Protein AF-A0A7J6BP97-F1 (afdb_monomer)

Solvent-accessible surface area (backbone atoms only — not comparable to ful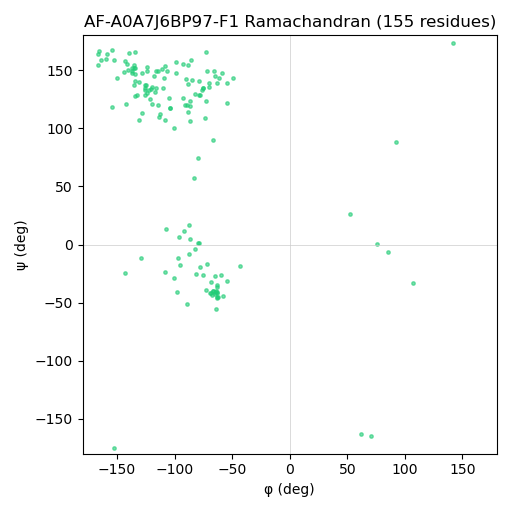l-atom values): 8984 Å² total; per-residue (Å²): 118,69,70,61,55,52,52,51,52,51,51,50,53,52,52,50,57,61,72,59,71,45,58,54,44,55,75,43,64,52,77,38,43,47,64,43,78,44,95,89,55,27,29,43,33,44,33,40,34,40,39,16,23,28,36,73,88,65,82,90,73,73,43,78,68,41,71,67,60,54,50,76,80,46,76,51,73,47,78,75,50,60,36,96,85,53,55,79,29,19,32,36,40,34,42,34,32,30,42,24,78,53,52,70,54,22,24,42,28,36,71,49,78,35,38,31,61,49,102,87,45,87,42,49,76,42,72,52,76,45,81,47,55,39,51,65,37,90,91,72,72,41,58,42,59,55,74,92,77,82,79,73,63,76,82,87,127

Sequence (157 aa):
MSIIMSVSALLSALLLLASTASAAHFYGGSMTFDPRKNPDGSYRVDIRFKEAYHSCSMGDSWSCGSGNCGSRSTYVSGRLDNSPNGGGWCQTEGVMTRTVSNNSPFQLHKSSCCWIYNTVSNGGNWRLLTHIDLGERSDTSKPNRSPVATTLPIVRS

Nearest PDB structures (foldseek):
  5cn1-assembly5_C  TM=3.793E-01  e=3.642E-01  Saccharomyces cerevisiae S288C
  5uvr-assembly1_A  TM=4.262E-01  e=2.302E+00  Pseudomonas aeruginosa
  1gyu-assembly1_A  TM=3.345E-01  e=1.201E+00  Mus musculus
  1gyw-assembly1_A  TM=3.456E-01  e=2.065E+00  Mus musculus
  3zy7-assembly1_B  TM=3.663E-01  e=2.709E+00  Mus musculus

Secondary structure (DSSP, 8-state):
-HHHHHHHHHHHHHHHHHHT--BSSEEEEEEEEEEEE-TTS-EEEEEEEEEEEEETTS----EEEES---EEEEEEEEEEEE-TTSEEEEEEEEEEEEEESSS--EEEEEEES-SB-BTTB----EEEEEEE--PBPTTTS-B--------------

Organism: NCBI:txid369639

Structure (mmCIF, N/CA/C/O backbone):
data_AF-A0A7J6BP97-F1
#
_entry.id   AF-A0A7J6BP97-F1
#
loop_
_atom_site.group_PDB
_atom_site.id
_atom_site.type_symbol
_atom_site.label_atom_id
_atom_site.label_alt_id
_atom_site.label_comp_id
_atom_site.label_asym_id
_atom_site.label_entity_id
_atom_site.label_seq_id
_atom_site.pdbx_PDB_ins_code
_atom_site.Cartn_x
_atom_site.Cartn_y
_atom_site.Cartn_z
_atom_site.occupancy
_atom_site.B_iso_or_equiv
_atom_site.auth_seq_id
_atom_site.auth_comp_id
_atom_site.auth_asym_id
_atom_site.auth_atom_id
_atom_site.pdbx_PDB_model_num
ATOM 1 N N . MET A 1 1 ? 8.942 36.812 -38.409 1.00 50.47 1 MET A N 1
ATOM 2 C CA . MET A 1 1 ? 9.106 35.351 -38.598 1.00 50.47 1 MET A CA 1
ATOM 3 C C . MET A 1 1 ? 10.115 34.722 -37.626 1.00 50.47 1 MET A C 1
ATOM 5 O O . MET A 1 1 ? 9.905 33.585 -37.237 1.00 50.47 1 MET A O 1
ATOM 9 N N . SER A 1 2 ? 11.136 35.447 -37.143 1.00 54.97 2 SER A N 1
ATOM 10 C CA . SER A 1 2 ? 12.177 34.884 -36.253 1.00 54.97 2 SER A CA 1
ATOM 11 C C . SER A 1 2 ? 11.774 34.633 -34.788 1.00 54.97 2 SER A C 1
ATOM 13 O O . SER A 1 2 ? 12.339 33.750 -34.154 1.00 54.97 2 SER A O 1
ATOM 15 N N . ILE A 1 3 ? 10.788 35.356 -34.235 1.00 52.84 3 ILE A N 1
ATOM 16 C CA . ILE A 1 3 ? 10.347 35.167 -32.832 1.00 52.84 3 ILE A CA 1
ATOM 17 C C . ILE A 1 3 ? 9.556 33.857 -32.668 1.00 52.84 3 ILE A C 1
ATOM 19 O O . ILE A 1 3 ? 9.755 33.129 -31.702 1.00 52.84 3 ILE A O 1
ATOM 23 N N . ILE A 1 4 ? 8.715 33.510 -33.649 1.00 56.88 4 ILE A N 1
ATOM 24 C CA . ILE A 1 4 ? 7.892 32.289 -33.633 1.00 56.88 4 ILE A CA 1
ATOM 25 C C . ILE A 1 4 ? 8.779 31.033 -33.723 1.00 56.88 4 ILE A C 1
ATOM 27 O O . ILE A 1 4 ? 8.562 30.079 -32.984 1.00 56.88 4 ILE A O 1
ATOM 31 N N . MET A 1 5 ? 9.839 31.064 -34.542 1.00 58.66 5 MET A N 1
ATOM 32 C CA . MET A 1 5 ? 10.809 29.962 -34.656 1.00 58.66 5 MET A CA 1
ATOM 33 C C . MET A 1 5 ? 11.567 29.688 -33.344 1.00 58.66 5 MET A C 1
ATOM 35 O O . MET A 1 5 ? 11.838 28.533 -33.024 1.00 58.66 5 MET A O 1
ATOM 39 N N . SER A 1 6 ? 11.867 30.735 -32.568 1.00 71.31 6 SER A N 1
ATOM 40 C CA . SER A 1 6 ? 12.548 30.628 -31.269 1.00 71.31 6 SER A CA 1
ATOM 41 C C . SER A 1 6 ? 11.664 29.967 -30.203 1.00 71.31 6 SER A C 1
ATOM 43 O O . SER A 1 6 ? 12.112 29.075 -29.481 1.00 71.31 6 SER A O 1
ATOM 45 N N . VAL A 1 7 ? 10.375 30.326 -30.160 1.00 76.94 7 VAL A N 1
ATOM 46 C CA . VAL A 1 7 ? 9.409 29.723 -29.227 1.00 76.94 7 VAL A CA 1
ATOM 47 C C . VAL A 1 7 ? 9.136 28.265 -29.587 1.00 76.94 7 VAL A C 1
ATOM 49 O O . VAL A 1 7 ? 9.111 27.421 -28.697 1.00 76.94 7 VAL A O 1
ATOM 52 N N . SER A 1 8 ? 8.989 27.935 -30.874 1.00 81.31 8 SER A N 1
ATOM 53 C CA . SER A 1 8 ? 8.781 26.549 -31.310 1.00 81.31 8 SER A CA 1
ATOM 54 C C . SER A 1 8 ? 9.981 25.651 -31.001 1.00 81.31 8 SER A C 1
ATOM 56 O O . SER A 1 8 ? 9.786 24.522 -30.555 1.00 81.31 8 SER A O 1
ATOM 58 N N . ALA A 1 9 ? 11.213 26.137 -31.184 1.00 83.31 9 ALA A N 1
ATOM 59 C CA . ALA A 1 9 ? 12.425 25.386 -30.851 1.00 83.31 9 ALA A CA 1
ATOM 60 C C . ALA A 1 9 ? 12.576 25.169 -29.338 1.00 83.31 9 ALA A C 1
ATOM 62 O O . ALA A 1 9 ? 12.869 24.055 -28.907 1.00 83.31 9 ALA A O 1
ATOM 63 N N . LEU A 1 10 ? 12.311 26.201 -28.532 1.00 85.44 10 LEU A N 1
ATOM 64 C CA . LEU A 1 10 ? 12.312 26.094 -27.074 1.00 85.44 10 LEU A CA 1
ATOM 65 C C . LEU A 1 10 ? 11.226 25.129 -26.584 1.00 85.44 10 LEU A C 1
ATOM 67 O O . LEU A 1 10 ? 11.503 24.270 -25.755 1.00 85.44 10 LEU A O 1
ATOM 71 N N . LEU A 1 11 ? 10.010 25.223 -27.129 1.00 85.38 11 LEU A N 1
ATOM 72 C CA . LEU A 1 11 ? 8.908 24.325 -26.789 1.00 85.38 11 LEU A CA 1
ATOM 73 C C . LEU A 1 11 ? 9.232 22.878 -27.182 1.00 85.38 11 LEU A C 1
ATOM 75 O O . LEU A 1 11 ? 8.993 21.969 -26.398 1.00 85.38 11 LEU A O 1
ATOM 79 N N . SER A 1 12 ? 9.841 22.667 -28.351 1.00 82.06 12 SER A N 1
ATOM 80 C CA . SER A 1 12 ? 10.275 21.339 -28.803 1.00 82.06 12 SER A CA 1
ATOM 81 C C . SER A 1 12 ? 11.374 20.772 -27.906 1.00 82.06 12 SER A C 1
ATOM 83 O O . SER A 1 12 ? 11.301 19.612 -27.516 1.00 82.06 12 SER A O 1
ATOM 85 N N . ALA A 1 13 ? 12.353 21.590 -27.510 1.00 81.81 13 ALA A N 1
ATOM 86 C CA . ALA A 1 13 ? 13.396 21.192 -26.569 1.00 81.81 13 ALA A CA 1
ATOM 87 C C . ALA A 1 13 ? 12.816 20.847 -25.185 1.00 81.81 13 ALA A C 1
ATOM 89 O O . ALA A 1 13 ? 13.195 19.834 -24.601 1.00 81.81 13 ALA A O 1
ATOM 90 N N . LEU A 1 14 ? 11.859 21.637 -24.686 1.00 80.06 14 LEU A N 1
ATOM 91 C CA . LEU A 1 14 ? 11.153 21.382 -23.424 1.00 80.06 14 LEU A CA 1
ATOM 92 C C . LEU A 1 14 ? 10.312 20.098 -23.482 1.00 80.06 14 LEU A C 1
ATOM 94 O O . LEU A 1 14 ? 10.316 19.325 -22.525 1.00 80.06 14 LEU A O 1
ATOM 98 N N . LEU A 1 15 ? 9.635 19.837 -24.604 1.00 79.25 15 LEU A N 1
ATOM 99 C CA . LEU A 1 15 ? 8.878 18.603 -24.827 1.00 79.25 15 LEU A CA 1
ATOM 100 C C . LEU A 1 15 ? 9.802 17.379 -24.910 1.00 79.25 15 LEU A C 1
ATOM 102 O O . LEU A 1 15 ? 9.495 16.349 -24.312 1.00 79.25 15 LEU A O 1
ATOM 106 N N . LEU A 1 16 ? 10.961 17.498 -25.571 1.00 72.88 16 LEU A N 1
ATOM 107 C CA . LEU A 1 16 ? 11.974 16.438 -25.577 1.00 72.88 16 LEU A CA 1
ATOM 108 C C . LEU A 1 16 ? 12.513 16.164 -24.166 1.00 72.88 16 LEU A C 1
ATOM 110 O O . LEU A 1 16 ? 12.582 15.007 -23.756 1.00 72.88 16 LEU A O 1
ATOM 114 N N . LEU A 1 17 ? 12.835 17.208 -23.397 1.00 68.31 17 LEU A N 1
ATOM 115 C CA . LEU A 1 17 ? 13.284 17.077 -22.007 1.00 68.31 17 LEU A CA 1
ATOM 116 C C . LEU A 1 17 ? 12.235 16.353 -21.149 1.00 68.31 17 LEU A C 1
ATOM 118 O O . LEU A 1 17 ? 12.588 15.424 -20.421 1.00 68.31 17 LEU A O 1
ATOM 122 N N . ALA A 1 18 ? 10.953 16.701 -21.296 1.00 66.50 18 ALA A N 1
ATOM 123 C CA . ALA A 1 18 ? 9.855 16.028 -20.603 1.00 66.50 18 ALA A CA 1
ATOM 124 C C . ALA A 1 18 ? 9.717 14.547 -21.005 1.00 66.50 18 ALA A C 1
ATOM 126 O O . ALA A 1 18 ? 9.457 13.707 -20.147 1.00 66.50 18 ALA A O 1
ATOM 127 N N . SER A 1 19 ? 9.954 14.206 -22.277 1.00 63.88 19 SER A N 1
ATOM 128 C CA . SER A 1 19 ? 9.886 12.818 -22.766 1.00 63.88 19 SER A CA 1
ATOM 129 C C . SER A 1 19 ? 11.041 11.919 -22.299 1.00 63.88 19 SER A C 1
ATOM 131 O O . SER A 1 19 ? 10.919 10.698 -22.342 1.00 63.88 19 SER A O 1
ATOM 133 N N . THR A 1 20 ? 12.150 12.492 -21.814 1.00 60.25 20 THR A N 1
ATOM 134 C CA . THR A 1 20 ? 13.312 11.713 -21.333 1.00 60.25 20 THR A CA 1
ATOM 135 C C . THR A 1 20 ? 13.225 11.297 -19.862 1.00 60.25 20 THR A C 1
ATOM 137 O O . THR A 1 20 ? 14.045 10.506 -19.392 1.00 60.25 20 THR A O 1
ATOM 140 N N . ALA A 1 21 ? 12.232 11.791 -19.117 1.00 60.91 21 ALA A N 1
ATOM 141 C CA . ALA A 1 21 ? 12.027 11.437 -17.717 1.00 60.91 21 ALA A CA 1
ATOM 142 C C . ALA A 1 21 ? 11.332 10.069 -17.593 1.00 60.91 21 ALA A C 1
ATOM 144 O O . ALA A 1 21 ? 10.146 9.983 -17.281 1.00 60.91 21 ALA A O 1
ATOM 145 N N . SER A 1 22 ? 12.071 8.985 -17.838 1.00 64.50 22 SER A N 1
ATOM 146 C CA . SER A 1 22 ? 11.574 7.631 -17.576 1.00 64.50 22 SER A CA 1
ATOM 147 C C . SER A 1 22 ? 11.892 7.207 -16.146 1.00 64.50 22 SER A C 1
ATOM 149 O O . SER A 1 22 ? 12.987 7.458 -15.630 1.00 64.50 22 SER A O 1
ATOM 151 N N . ALA A 1 23 ? 10.925 6.565 -15.494 1.00 69.38 23 ALA A N 1
ATOM 152 C CA . ALA A 1 23 ? 11.184 5.960 -14.207 1.00 69.38 23 ALA A CA 1
ATOM 153 C C . ALA A 1 23 ? 12.090 4.728 -14.374 1.00 69.38 23 ALA A C 1
ATOM 155 O O . ALA A 1 23 ? 11.883 3.913 -15.269 1.00 69.38 23 ALA A O 1
ATOM 156 N N . ALA A 1 24 ? 13.094 4.590 -13.514 1.00 74.62 24 ALA A N 1
ATOM 157 C CA . ALA A 1 24 ? 14.115 3.553 -13.596 1.00 74.62 24 ALA A CA 1
ATOM 158 C C . ALA A 1 24 ? 13.540 2.144 -13.413 1.00 74.62 24 ALA A C 1
ATOM 160 O O . ALA A 1 24 ? 13.736 1.252 -14.234 1.00 74.62 24 ALA A O 1
ATOM 161 N N . HIS A 1 25 ? 12.841 1.940 -12.299 1.00 80.94 25 HIS A N 1
ATOM 162 C CA . HIS A 1 25 ? 12.349 0.625 -11.906 1.00 80.94 25 HIS A CA 1
ATOM 163 C C . HIS A 1 25 ? 10.980 0.645 -11.255 1.00 80.94 25 HIS A C 1
ATOM 165 O O . HIS A 1 25 ? 10.319 -0.379 -11.337 1.00 80.94 25 HIS A O 1
ATOM 171 N N . PHE A 1 26 ? 10.543 1.750 -10.646 1.00 85.00 26 PHE A N 1
ATOM 172 C CA . PHE A 1 26 ? 9.255 1.849 -9.958 1.00 85.00 26 PHE A CA 1
ATOM 173 C C . PHE A 1 26 ? 8.375 2.926 -10.591 1.00 85.00 26 PHE A C 1
ATOM 175 O O . PHE A 1 26 ? 8.753 4.093 -10.637 1.00 85.00 26 PHE A O 1
ATOM 182 N N . TYR A 1 27 ? 7.199 2.531 -11.067 1.00 83.69 27 TYR A N 1
ATOM 183 C CA . TYR A 1 27 ? 6.241 3.408 -11.749 1.00 83.69 27 TYR A CA 1
ATOM 184 C C . TYR A 1 27 ? 5.173 3.959 -10.810 1.00 83.69 27 TYR A C 1
ATOM 186 O O . TYR A 1 27 ? 4.524 4.953 -11.125 1.00 83.69 27 TYR A O 1
ATOM 194 N N . GLY A 1 28 ? 5.007 3.341 -9.643 1.00 86.25 28 GLY A N 1
ATOM 195 C CA . GLY A 1 28 ? 4.074 3.789 -8.624 1.00 86.25 28 GLY A CA 1
ATOM 196 C C . GLY A 1 28 ? 3.391 2.628 -7.925 1.00 86.25 28 GLY A C 1
ATOM 197 O O . GLY A 1 28 ? 3.524 1.465 -8.305 1.00 86.25 28 GLY A O 1
ATOM 198 N N . GLY A 1 29 ? 2.633 2.957 -6.887 1.00 87.94 29 GLY A N 1
ATOM 199 C CA . GLY A 1 29 ? 1.857 1.975 -6.154 1.00 87.94 29 GLY A CA 1
ATOM 200 C C . GLY A 1 29 ? 0.817 2.613 -5.253 1.00 87.94 29 GLY A C 1
ATOM 201 O O . GLY A 1 29 ? 0.833 3.819 -5.001 1.00 87.94 29 GLY A O 1
ATOM 202 N N . SER A 1 30 ? -0.095 1.784 -4.772 1.00 90.00 30 SER A N 1
ATOM 203 C CA . SER A 1 30 ? -1.147 2.159 -3.837 1.00 90.00 30 SER A CA 1
ATOM 204 C C . SER A 1 30 ? -1.259 1.115 -2.736 1.00 90.00 30 SER A C 1
ATOM 206 O O . SER A 1 30 ? -0.899 -0.048 -2.920 1.00 90.00 30 SER A O 1
ATOM 208 N N . MET A 1 31 ? -1.752 1.540 -1.577 1.00 92.00 31 MET A N 1
ATOM 209 C CA . MET A 1 31 ? -2.006 0.667 -0.440 1.00 92.00 31 MET A CA 1
ATOM 210 C C . MET A 1 31 ? -3.367 0.999 0.158 1.00 92.00 31 MET A C 1
ATOM 212 O O . MET A 1 31 ? -3.731 2.162 0.323 1.00 92.00 31 MET A O 1
ATOM 216 N N . THR A 1 32 ? -4.101 -0.048 0.498 1.00 94.06 32 THR A N 1
ATOM 217 C CA . THR A 1 32 ? -5.370 -0.003 1.217 1.00 94.06 32 THR A CA 1
ATOM 218 C C . THR A 1 32 ? -5.244 -0.861 2.465 1.00 94.06 32 THR A C 1
ATOM 220 O O . THR A 1 32 ? -4.478 -1.828 2.494 1.00 94.06 32 THR A O 1
ATOM 223 N N . PHE A 1 33 ? -5.968 -0.494 3.510 1.00 95.06 33 PHE A N 1
ATOM 224 C CA . PHE A 1 33 ? -5.980 -1.202 4.775 1.00 95.06 33 PHE A CA 1
ATOM 225 C C . PHE A 1 33 ? -7.409 -1.372 5.279 1.00 95.06 33 PHE A C 1
ATOM 227 O O . PHE A 1 33 ? -8.250 -0.472 5.186 1.00 95.06 33 PHE A O 1
ATOM 234 N N . ASP A 1 34 ? -7.654 -2.546 5.840 1.00 95.88 34 ASP A N 1
ATOM 235 C CA . ASP A 1 34 ? -8.905 -2.919 6.462 1.00 95.88 34 ASP A CA 1
ATOM 236 C C . ASP A 1 34 ? -8.649 -3.516 7.851 1.00 95.88 34 ASP A C 1
ATOM 238 O O . ASP A 1 34 ? -8.133 -4.634 7.959 1.00 95.88 34 ASP A O 1
ATOM 242 N N . PRO A 1 35 ? -8.957 -2.786 8.930 1.00 96.38 35 PRO A N 1
ATOM 243 C CA . PRO A 1 35 ? -8.712 -3.265 10.277 1.00 96.38 35 PRO A CA 1
ATOM 244 C C . PRO A 1 35 ? -9.903 -3.993 10.897 1.00 96.38 35 PRO A C 1
ATOM 246 O O . PRO A 1 35 ? -11.073 -3.738 10.610 1.00 96.38 35 PRO A O 1
ATOM 249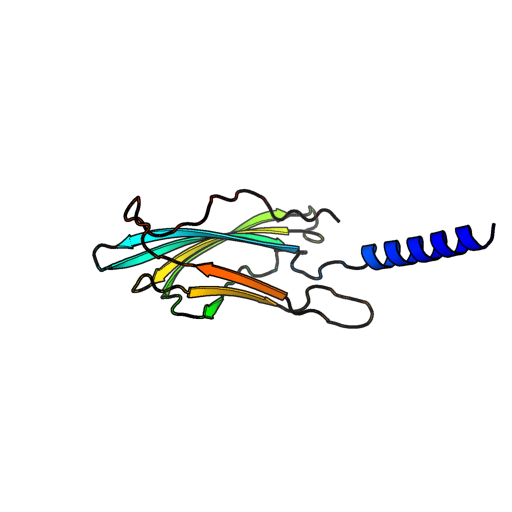 N N . ARG A 1 36 ? -9.576 -4.864 11.848 1.00 95.19 36 ARG A N 1
ATOM 250 C CA . ARG A 1 36 ? -10.504 -5.558 12.736 1.00 95.19 36 ARG A CA 1
ATOM 251 C C . ARG A 1 36 ? -9.960 -5.492 14.153 1.00 95.19 36 ARG A C 1
ATOM 253 O O . ARG A 1 36 ? -8.808 -5.852 14.391 1.00 95.19 36 ARG A O 1
ATOM 260 N N . LYS A 1 37 ? -10.792 -5.036 15.086 1.00 95.62 37 LYS A N 1
ATOM 261 C CA . LYS A 1 37 ? -10.470 -5.045 16.513 1.00 95.62 37 LYS A CA 1
ATOM 262 C C . LYS A 1 37 ? -10.688 -6.453 17.062 1.00 95.62 37 LYS A C 1
ATOM 264 O O . LYS A 1 37 ? -11.741 -7.048 16.836 1.00 95.62 37 LYS A O 1
ATOM 269 N N . ASN A 1 38 ? -9.688 -6.977 17.751 1.00 94.25 38 ASN A N 1
ATOM 270 C CA . ASN A 1 38 ? -9.747 -8.260 18.432 1.00 94.25 38 ASN A CA 1
ATOM 271 C C . ASN A 1 38 ? -10.343 -8.084 19.844 1.00 94.25 38 ASN A C 1
ATOM 273 O O . ASN A 1 38 ? -10.300 -6.981 20.397 1.00 94.25 38 ASN A O 1
ATOM 277 N N . PRO A 1 39 ? -10.881 -9.153 20.462 1.00 94.88 39 PRO A N 1
ATOM 278 C CA . PRO A 1 39 ? -11.443 -9.085 21.816 1.00 94.88 39 PRO A CA 1
ATOM 279 C C . PRO A 1 39 ? -10.445 -8.647 22.898 1.00 94.88 39 PRO A C 1
ATOM 281 O O . PRO A 1 39 ? -10.848 -8.078 23.905 1.00 94.88 39 PRO A O 1
ATOM 284 N N . ASP A 1 40 ? -9.149 -8.883 22.683 1.00 94.62 40 ASP A N 1
ATOM 285 C CA . ASP A 1 40 ? -8.054 -8.474 23.574 1.00 94.62 40 ASP A CA 1
ATOM 286 C C . ASP A 1 40 ? -7.668 -6.985 23.436 1.00 94.62 40 ASP A C 1
ATOM 288 O O . ASP A 1 40 ? -6.750 -6.516 24.104 1.00 94.62 40 ASP A O 1
ATOM 292 N N . GLY A 1 41 ? -8.354 -6.236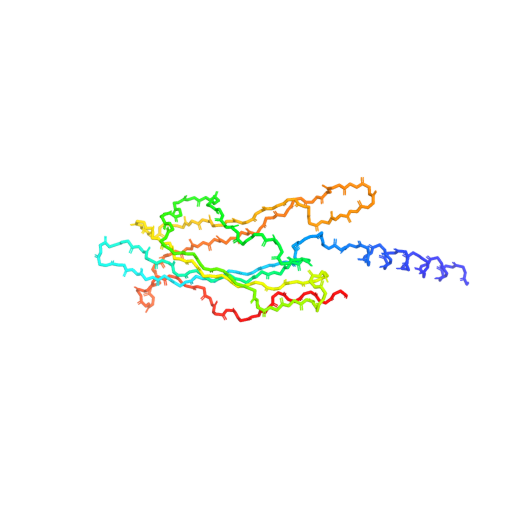 22.566 1.00 93.06 41 GLY A N 1
ATOM 293 C CA . GLY A 1 41 ? -8.091 -4.823 22.293 1.00 93.06 41 GLY A CA 1
ATOM 294 C C . GLY A 1 41 ? -7.012 -4.564 21.238 1.00 93.06 41 GLY A C 1
ATOM 295 O O . GLY A 1 41 ? -6.848 -3.412 20.831 1.00 93.06 41 GLY A O 1
ATOM 296 N N . SER A 1 42 ? -6.322 -5.602 20.753 1.00 96.00 42 SER A N 1
ATOM 297 C CA . SER A 1 42 ? -5.390 -5.494 19.628 1.00 96.00 42 SER A CA 1
ATOM 298 C C . SER A 1 42 ? -6.132 -5.315 18.298 1.00 96.00 42 SER A C 1
ATOM 300 O O . SER A 1 42 ? -7.340 -5.53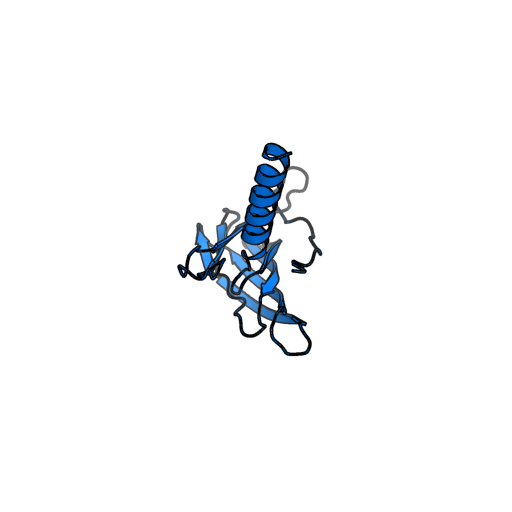7 18.195 1.00 96.00 42 SER A O 1
ATOM 302 N N . TYR A 1 43 ? -5.412 -4.921 17.251 1.00 97.06 43 TYR A N 1
ATOM 303 C CA . TYR A 1 43 ? -5.971 -4.738 15.916 1.00 97.06 43 TYR A CA 1
ATOM 304 C C . TYR A 1 43 ? -5.255 -5.633 14.921 1.00 97.06 43 TYR A C 1
ATOM 306 O O . TYR A 1 43 ? -4.035 -5.562 14.758 1.00 97.06 43 TYR A O 1
ATOM 314 N N . ARG A 1 44 ? -6.035 -6.440 14.207 1.00 96.94 44 ARG A N 1
ATOM 315 C CA . ARG A 1 44 ? -5.603 -7.129 12.997 1.00 96.94 44 ARG A CA 1
ATOM 316 C C . ARG A 1 44 ? -5.881 -6.219 11.804 1.00 96.94 44 ARG A C 1
ATOM 318 O O . ARG A 1 44 ? -7.030 -5.879 11.552 1.00 96.94 44 ARG A O 1
ATOM 325 N N . VAL A 1 45 ? -4.850 -5.854 11.056 1.00 97.06 45 VAL A N 1
ATOM 326 C CA . VAL A 1 45 ? -4.940 -4.979 9.883 1.00 97.06 45 VAL A CA 1
ATOM 327 C C . VAL A 1 45 ? -4.606 -5.787 8.639 1.00 97.06 45 VAL A C 1
ATOM 329 O O . VAL A 1 45 ? -3.463 -6.215 8.466 1.00 97.06 45 VAL A O 1
ATOM 332 N N . ASP A 1 46 ? -5.602 -6.002 7.783 1.00 96.06 46 ASP A N 1
ATOM 333 C CA . ASP A 1 46 ? -5.418 -6.608 6.470 1.00 96.06 46 ASP A CA 1
ATOM 334 C C . ASP A 1 46 ? -5.061 -5.510 5.468 1.00 96.06 46 ASP A C 1
ATOM 336 O O . ASP A 1 46 ? -5.808 -4.557 5.262 1.00 96.06 46 ASP A O 1
ATOM 340 N N . ILE A 1 47 ? -3.888 -5.623 4.862 1.00 94.69 47 ILE A N 1
ATOM 341 C CA . ILE A 1 47 ? -3.305 -4.604 3.997 1.00 94.69 47 ILE A CA 1
ATOM 342 C C . ILE A 1 47 ? -3.176 -5.186 2.600 1.00 94.69 47 ILE A C 1
ATOM 344 O O . ILE A 1 47 ? -2.641 -6.281 2.432 1.00 94.69 47 ILE A O 1
ATOM 348 N N . ARG A 1 48 ? -3.641 -4.443 1.599 1.00 93.38 48 ARG A N 1
ATOM 349 C CA . ARG A 1 48 ? -3.514 -4.794 0.183 1.00 93.38 48 ARG A CA 1
ATOM 350 C C . ARG A 1 48 ? -2.783 -3.684 -0.534 1.00 93.38 48 ARG A C 1
ATOM 352 O O . ARG A 1 48 ? -3.126 -2.516 -0.355 1.00 93.38 48 ARG A O 1
ATOM 359 N N . PHE A 1 49 ? -1.807 -4.037 -1.348 1.00 91.12 49 PHE A N 1
ATOM 360 C CA . PHE A 1 49 ? -1.043 -3.074 -2.118 1.00 91.12 49 PHE A CA 1
ATOM 361 C C . PHE A 1 49 ? -0.880 -3.542 -3.557 1.00 91.12 49 PHE A C 1
ATOM 363 O O . PHE A 1 49 ? -0.794 -4.738 -3.826 1.00 91.12 49 PHE A O 1
ATOM 370 N N . LYS A 1 50 ? -0.859 -2.577 -4.472 1.00 90.12 50 LYS A N 1
ATOM 371 C CA . LYS A 1 50 ? -0.637 -2.793 -5.901 1.00 90.12 50 LYS A CA 1
ATOM 372 C C . LYS A 1 50 ? 0.511 -1.918 -6.341 1.00 90.12 50 LYS A C 1
ATOM 374 O O . LYS A 1 50 ? 0.552 -0.743 -5.982 1.00 90.12 50 LYS A O 1
ATOM 379 N N . GLU A 1 51 ? 1.427 -2.478 -7.108 1.00 89.19 51 GLU A N 1
ATOM 380 C CA . GLU A 1 51 ? 2.664 -1.810 -7.490 1.00 89.19 51 GLU A CA 1
ATOM 381 C C . GLU A 1 51 ? 2.953 -2.053 -8.969 1.00 89.19 51 GLU A C 1
ATOM 383 O O . GLU A 1 51 ? 2.566 -3.074 -9.541 1.00 89.19 51 GLU A O 1
ATOM 388 N N . ALA A 1 52 ? 3.609 -1.084 -9.598 1.00 88.31 52 ALA A N 1
ATOM 389 C CA . ALA A 1 52 ? 4.052 -1.174 -10.976 1.00 88.31 52 ALA A CA 1
ATOM 390 C C . ALA A 1 52 ? 5.548 -0.894 -11.077 1.00 88.31 52 ALA A C 1
ATOM 392 O O . ALA A 1 52 ? 6.071 0.041 -10.465 1.00 88.31 52 ALA A O 1
ATOM 393 N N . TYR A 1 53 ? 6.220 -1.705 -11.883 1.00 85.62 53 TYR A N 1
ATOM 394 C CA . TYR A 1 53 ? 7.663 -1.701 -12.065 1.00 85.62 53 TYR A CA 1
ATOM 395 C C . TYR A 1 53 ? 8.038 -1.767 -13.537 1.00 85.62 53 TYR A C 1
ATOM 397 O O . TYR A 1 53 ? 7.231 -2.166 -14.367 1.00 85.62 53 TYR A O 1
ATOM 405 N N . HIS A 1 54 ? 9.300 -1.482 -13.847 1.00 82.81 54 HIS A N 1
ATOM 406 C CA . HIS A 1 54 ? 9.892 -1.771 -15.155 1.00 82.81 54 HIS A CA 1
ATOM 407 C C . HIS A 1 54 ? 10.059 -3.285 -15.410 1.00 82.81 54 HIS A C 1
ATOM 409 O O . HIS A 1 54 ? 9.971 -3.742 -16.550 1.00 82.81 54 HIS A O 1
ATOM 415 N N . SER A 1 55 ? 10.303 -4.079 -14.360 1.00 84.62 55 SER A N 1
ATOM 416 C CA . SER A 1 55 ? 10.486 -5.535 -14.445 1.00 84.62 55 SER A CA 1
ATOM 417 C C . SER A 1 55 ? 9.871 -6.260 -13.247 1.00 84.62 55 SER A C 1
ATOM 419 O O . SER A 1 55 ? 9.710 -5.692 -12.170 1.00 84.62 55 SER A O 1
ATOM 421 N N . CYS A 1 56 ? 9.571 -7.549 -13.415 1.00 83.44 56 CYS A N 1
ATOM 422 C CA . CYS A 1 56 ? 8.962 -8.374 -12.363 1.00 83.44 56 CYS A CA 1
ATOM 423 C C . CYS A 1 56 ? 9.958 -9.024 -11.399 1.00 83.44 56 CYS A C 1
ATOM 425 O O . CYS A 1 56 ? 9.568 -9.839 -10.569 1.00 83.44 56 CYS A O 1
ATOM 427 N N . SER A 1 57 ? 11.246 -8.712 -11.528 1.00 79.31 57 SER A N 1
ATOM 428 C CA . SER A 1 57 ? 12.281 -9.155 -10.589 1.00 79.31 57 SER A CA 1
ATOM 429 C C . SER A 1 57 ? 12.365 -8.261 -9.347 1.00 79.31 57 SER A C 1
ATOM 431 O O . SER A 1 57 ? 13.175 -8.517 -8.460 1.00 79.31 57 SER A O 1
ATOM 433 N N . MET A 1 58 ? 11.582 -7.181 -9.305 1.00 70.56 58 MET A N 1
ATOM 434 C CA . MET A 1 58 ? 11.577 -6.219 -8.210 1.00 70.56 58 MET A CA 1
ATOM 435 C C . MET A 1 58 ? 10.778 -6.750 -7.018 1.00 70.56 58 MET A C 1
ATOM 437 O O . MET A 1 58 ? 9.747 -7.396 -7.177 1.00 70.56 58 MET A O 1
ATOM 441 N N . GLY A 1 59 ? 11.290 -6.497 -5.813 1.00 68.62 59 GLY A N 1
ATOM 442 C CA . GLY A 1 59 ? 10.699 -6.990 -4.574 1.00 68.62 59 GLY A CA 1
ATOM 443 C C . GLY A 1 59 ? 9.579 -6.099 -4.037 1.00 68.62 59 GLY A C 1
ATOM 444 O O . GLY A 1 59 ? 9.685 -4.874 -3.990 1.00 68.62 59 GLY A O 1
ATOM 445 N N . ASP A 1 60 ? 8.548 -6.738 -3.501 1.00 69.88 60 ASP A N 1
ATOM 446 C CA . ASP A 1 60 ? 7.330 -6.112 -2.979 1.00 69.88 60 ASP A CA 1
ATOM 447 C C . ASP A 1 60 ? 7.436 -5.681 -1.484 1.00 69.88 60 ASP A C 1
ATOM 449 O O . ASP A 1 60 ? 6.438 -5.425 -0.818 1.00 69.88 60 ASP A O 1
ATOM 453 N N . SER A 1 61 ? 8.641 -5.584 -0.904 1.00 80.94 61 SER A N 1
ATOM 454 C CA . SER A 1 61 ? 8.797 -5.443 0.560 1.00 80.94 61 SER A CA 1
ATOM 455 C C . SER A 1 61 ? 8.468 -4.043 1.105 1.00 80.94 61 SER A C 1
ATOM 457 O O . SER A 1 61 ? 8.946 -3.036 0.582 1.00 80.94 61 SER A O 1
ATOM 459 N N . TRP A 1 62 ? 7.711 -3.998 2.209 1.00 90.69 62 TRP A N 1
ATOM 460 C CA . TRP A 1 62 ? 7.325 -2.790 2.950 1.00 90.69 62 TRP A CA 1
ATOM 461 C C . TRP A 1 62 ? 7.908 -2.783 4.366 1.00 90.69 62 TRP A C 1
ATOM 463 O O . TRP A 1 62 ? 7.779 -3.756 5.116 1.00 90.69 62 TRP A O 1
ATOM 473 N N . SER A 1 63 ? 8.465 -1.641 4.762 1.00 92.56 63 SER A N 1
ATOM 474 C CA . SER A 1 63 ? 9.136 -1.421 6.045 1.00 92.56 63 SER A CA 1
ATOM 475 C C . SER A 1 63 ? 8.318 -0.529 6.978 1.00 92.56 63 SER A C 1
ATOM 477 O O . SER A 1 63 ? 7.536 0.318 6.543 1.00 92.56 63 SER A O 1
ATOM 479 N N . CYS A 1 64 ? 8.521 -0.683 8.288 1.00 95.06 64 CYS A N 1
ATOM 480 C CA . CYS A 1 64 ? 7.949 0.237 9.270 1.00 95.06 64 CYS A CA 1
ATOM 481 C C . CYS A 1 64 ? 8.692 1.577 9.214 1.00 95.06 64 CYS A C 1
ATOM 483 O O . CYS A 1 64 ? 9.917 1.605 9.297 1.00 95.06 64 CYS A O 1
ATOM 485 N N . GLY A 1 65 ? 7.967 2.671 8.992 1.00 93.81 65 GLY A N 1
ATOM 486 C CA . GLY A 1 65 ? 8.525 4.021 8.876 1.00 93.81 65 GLY A CA 1
ATOM 487 C C . GLY A 1 65 ? 8.438 4.835 10.159 1.00 93.81 65 GLY A C 1
ATOM 488 O O . GLY A 1 65 ? 9.384 5.545 10.481 1.00 93.81 65 GLY A O 1
ATOM 489 N N . SER A 1 66 ? 7.318 4.742 10.873 1.00 96.56 66 SER A N 1
ATOM 490 C CA . SER A 1 66 ? 7.094 5.426 12.148 1.00 96.56 66 SER A CA 1
ATOM 491 C C . SER A 1 66 ? 5.974 4.742 12.939 1.00 96.56 66 SER A C 1
ATOM 493 O O . SER A 1 66 ? 5.163 4.003 12.372 1.00 96.56 66 SER A O 1
ATOM 495 N N . GLY A 1 67 ? 5.941 4.982 14.253 1.00 96.25 67 GLY A N 1
ATOM 496 C CA . GLY A 1 67 ? 4.991 4.346 15.167 1.00 96.25 67 GLY A CA 1
ATOM 497 C C . GLY A 1 67 ? 5.274 2.858 15.397 1.00 96.25 67 GLY A C 1
ATOM 498 O O . GLY A 1 67 ? 6.357 2.354 15.095 1.00 96.25 67 GLY A O 1
ATOM 499 N N . ASN A 1 68 ? 4.289 2.146 15.947 1.00 95.69 68 ASN A N 1
ATOM 500 C CA . ASN A 1 68 ? 4.368 0.704 16.165 1.00 95.69 68 ASN A CA 1
ATOM 501 C C . ASN A 1 68 ? 3.609 -0.041 15.059 1.00 95.69 68 ASN A C 1
ATOM 503 O O . ASN A 1 68 ? 2.391 -0.175 15.114 1.00 95.69 68 ASN A O 1
ATOM 507 N N . CYS A 1 69 ? 4.337 -0.567 14.070 1.00 95.50 69 CYS A N 1
ATOM 508 C CA . CYS A 1 69 ? 3.740 -1.344 12.979 1.00 95.50 69 CYS A CA 1
ATOM 509 C C . CYS A 1 69 ? 3.417 -2.802 13.349 1.00 95.50 69 CYS A C 1
ATOM 511 O O . CYS A 1 69 ? 2.989 -3.570 12.479 1.00 95.50 69 CYS A O 1
ATOM 513 N N . GLY A 1 70 ? 3.673 -3.204 14.598 1.00 95.38 70 GLY A N 1
ATOM 514 C CA . GLY A 1 70 ? 3.367 -4.529 15.116 1.00 95.38 70 GLY A CA 1
ATOM 515 C C . GLY A 1 70 ? 4.090 -5.668 14.400 1.00 95.38 70 GLY A C 1
ATOM 516 O O . GLY A 1 70 ? 5.075 -5.472 13.677 1.00 95.38 70 GLY A O 1
ATOM 517 N N . SER A 1 71 ? 3.583 -6.882 14.597 1.00 94.38 71 SER A N 1
ATOM 518 C CA . SER A 1 71 ? 4.108 -8.086 13.953 1.00 94.38 71 SER A CA 1
ATOM 519 C C . SER A 1 71 ? 3.401 -8.348 12.624 1.00 94.38 71 SER A C 1
ATOM 521 O O . SER A 1 71 ? 2.198 -8.130 12.478 1.00 94.38 71 SER A O 1
ATOM 523 N N . ARG A 1 72 ? 4.158 -8.819 11.626 1.00 92.38 72 ARG A N 1
ATOM 524 C CA . ARG A 1 72 ? 3.611 -9.280 10.344 1.00 92.38 72 ARG A CA 1
ATOM 525 C C . ARG A 1 72 ? 3.335 -10.776 10.444 1.00 92.38 72 ARG A C 1
ATOM 527 O O . ARG A 1 72 ? 4.268 -11.538 10.676 1.00 92.38 72 ARG A O 1
ATOM 534 N N . SER A 1 73 ? 2.083 -11.183 10.259 1.00 83.81 73 SER A N 1
ATOM 535 C CA . SER A 1 73 ? 1.654 -12.584 10.389 1.00 83.81 73 SER A CA 1
ATOM 536 C C . SER A 1 73 ? 1.500 -13.294 9.046 1.00 83.81 73 SER A C 1
ATOM 538 O O . SER A 1 73 ? 1.718 -14.497 8.963 1.00 83.81 73 SER A O 1
ATOM 540 N N . THR A 1 74 ? 1.173 -12.561 7.982 1.00 85.44 74 THR A N 1
ATOM 541 C CA . THR A 1 74 ? 1.071 -13.100 6.621 1.00 85.44 74 THR A CA 1
ATOM 542 C C . THR A 1 74 ? 1.645 -12.113 5.616 1.00 85.44 74 THR A C 1
ATOM 544 O O . THR A 1 74 ? 1.622 -10.896 5.826 1.00 85.44 74 THR A O 1
ATOM 547 N N . TYR A 1 75 ? 2.183 -12.647 4.525 1.00 88.38 75 TYR A N 1
ATOM 548 C CA . TYR A 1 75 ? 2.647 -11.874 3.386 1.00 88.38 75 TYR A CA 1
ATOM 549 C C . TYR A 1 75 ? 2.593 -12.758 2.144 1.00 88.38 75 TYR A C 1
ATOM 551 O O . TYR A 1 75 ? 3.271 -13.782 2.086 1.00 88.38 75 TYR A O 1
ATOM 559 N N . VAL A 1 76 ? 1.787 -12.365 1.168 1.00 86.50 76 VAL A N 1
ATOM 560 C CA . VAL A 1 76 ? 1.695 -13.020 -0.136 1.00 86.50 76 VAL A CA 1
ATOM 561 C C . VAL A 1 76 ? 1.746 -11.924 -1.180 1.00 86.50 76 VAL A C 1
ATOM 563 O O . VAL A 1 76 ? 0.984 -10.967 -1.081 1.00 86.50 76 VAL A O 1
ATOM 566 N N . SER A 1 77 ? 2.621 -12.050 -2.169 1.00 88.44 77 SER A N 1
ATOM 567 C CA . SER A 1 77 ? 2.611 -11.174 -3.335 1.00 88.44 77 SER A CA 1
ATOM 568 C C . SER A 1 77 ? 2.755 -11.980 -4.615 1.00 88.44 77 SER A C 1
ATOM 570 O O . SER A 1 77 ? 3.276 -13.098 -4.609 1.00 88.44 77 SER A O 1
ATOM 572 N N . GLY A 1 78 ? 2.209 -11.441 -5.697 1.00 87.56 78 GLY A N 1
ATOM 573 C CA . GLY A 1 78 ? 2.154 -12.104 -6.986 1.00 87.56 78 GLY A CA 1
ATOM 574 C C . GLY A 1 78 ? 2.107 -11.108 -8.132 1.00 87.56 78 GLY A C 1
ATOM 575 O O . GLY A 1 78 ? 1.728 -9.948 -7.977 1.00 87.56 78 GLY A O 1
ATOM 576 N N . ARG A 1 79 ? 2.502 -11.593 -9.303 1.00 88.81 79 ARG A N 1
ATOM 577 C CA . ARG A 1 79 ? 2.436 -10.864 -10.567 1.00 88.81 79 ARG A CA 1
ATOM 578 C C . ARG A 1 79 ? 1.002 -10.886 -11.084 1.00 88.81 79 ARG A C 1
ATOM 580 O O . ARG A 1 79 ? 0.409 -11.958 -11.178 1.00 88.81 79 ARG A O 1
ATOM 587 N N . LEU A 1 80 ? 0.477 -9.715 -11.420 1.00 87.44 80 LEU A N 1
ATOM 588 C CA . LEU A 1 80 ? -0.822 -9.567 -12.069 1.00 87.44 80 LEU A CA 1
ATOM 589 C C . LEU A 1 80 ? -0.683 -9.607 -13.588 1.00 87.44 80 LEU A C 1
ATOM 591 O O . LEU A 1 80 ? -1.387 -10.363 -14.246 1.00 87.44 80 LEU A O 1
ATOM 595 N N . ASP A 1 81 ? 0.221 -8.789 -14.125 1.00 87.12 81 ASP A N 1
ATOM 596 C CA . ASP A 1 81 ? 0.413 -8.631 -15.565 1.00 87.12 81 ASP A CA 1
ATOM 597 C C . ASP A 1 81 ? 1.807 -8.060 -15.866 1.00 87.12 81 ASP A C 1
ATOM 599 O O . ASP A 1 81 ? 2.504 -7.564 -14.974 1.00 87.12 81 ASP A O 1
ATOM 603 N N . ASN A 1 82 ? 2.251 -8.163 -17.114 1.00 87.81 82 ASN A N 1
ATOM 604 C CA . ASN A 1 82 ? 3.591 -7.779 -17.537 1.00 87.81 82 ASN A CA 1
ATOM 605 C C . ASN A 1 82 ? 3.740 -7.683 -19.052 1.00 87.81 82 ASN A C 1
ATOM 607 O O . ASN A 1 82 ? 3.025 -8.328 -19.816 1.00 87.81 82 ASN A O 1
ATOM 611 N N . SER A 1 83 ? 4.814 -7.030 -19.488 1.00 85.94 83 SER A N 1
ATOM 612 C CA . SER A 1 83 ? 5.201 -7.076 -20.895 1.00 85.94 83 SER A CA 1
ATOM 613 C C . SER A 1 83 ? 5.535 -8.512 -21.355 1.00 85.94 83 SER A C 1
ATOM 615 O O . SER A 1 83 ? 6.160 -9.266 -20.599 1.00 85.94 83 SER A O 1
ATOM 617 N N . PRO A 1 84 ? 5.193 -8.911 -22.596 1.00 76.69 84 PRO A N 1
ATOM 618 C CA . PRO A 1 84 ? 5.409 -10.276 -23.097 1.00 76.69 84 PRO A CA 1
ATOM 619 C C . PRO A 1 84 ? 6.857 -10.774 -22.985 1.00 76.69 84 PRO A C 1
ATOM 621 O O . PRO A 1 84 ? 7.091 -11.955 -22.754 1.00 76.69 84 PRO A O 1
ATOM 624 N N . ASN A 1 85 ? 7.825 -9.859 -23.082 1.00 73.06 85 ASN A N 1
ATOM 625 C CA . ASN A 1 85 ? 9.257 -10.164 -23.024 1.00 73.06 85 ASN A CA 1
ATOM 626 C C . ASN A 1 85 ? 9.863 -9.978 -21.616 1.00 73.06 85 ASN A C 1
ATOM 628 O O . ASN A 1 85 ? 11.077 -10.049 -21.452 1.00 73.06 85 ASN A O 1
ATOM 632 N N . GLY A 1 86 ? 9.043 -9.697 -20.596 1.00 63.66 86 GLY A N 1
ATOM 633 C CA . GLY A 1 86 ? 9.472 -9.557 -19.200 1.00 63.66 86 GLY A CA 1
ATOM 634 C C . GLY A 1 86 ? 10.201 -8.253 -18.841 1.00 63.66 86 GLY A C 1
ATOM 635 O O . GLY A 1 86 ? 10.569 -8.087 -17.677 1.00 63.66 86 GLY A O 1
ATOM 636 N N . GLY A 1 87 ? 10.386 -7.334 -19.796 1.00 70.88 87 GLY A N 1
ATOM 637 C CA . GLY A 1 87 ? 10.970 -6.002 -19.592 1.00 70.88 87 GLY A CA 1
ATOM 638 C C . GLY A 1 87 ? 10.110 -4.873 -20.167 1.00 70.88 87 GLY A C 1
ATOM 639 O O . GLY A 1 87 ? 9.407 -5.068 -21.159 1.00 70.88 87 GLY A O 1
ATOM 640 N N . GLY A 1 88 ? 10.136 -3.704 -19.534 1.00 79.88 88 GLY A N 1
ATOM 641 C CA . GLY A 1 88 ? 9.400 -2.510 -19.957 1.00 79.88 88 GLY A CA 1
ATOM 642 C C . GLY A 1 88 ? 8.200 -2.179 -19.073 1.00 79.88 88 GLY A C 1
ATOM 643 O O . GLY A 1 88 ? 7.926 -1.005 -18.874 1.00 79.88 88 GLY A O 1
ATOM 644 N N . TRP A 1 89 ? 7.511 -3.177 -18.509 1.00 84.62 89 TRP A N 1
ATOM 645 C CA . TRP A 1 89 ? 6.571 -2.973 -17.404 1.00 84.62 89 TRP A CA 1
ATOM 646 C C . TRP A 1 89 ? 6.165 -4.294 -16.732 1.00 84.62 89 TRP A C 1
ATOM 648 O O . TRP A 1 89 ? 6.173 -5.369 -17.342 1.00 84.62 89 TRP A O 1
ATOM 658 N N . CYS A 1 90 ? 5.777 -4.196 -15.466 1.00 87.56 90 CYS A N 1
ATOM 659 C CA . CYS A 1 90 ? 5.266 -5.269 -14.630 1.00 87.56 90 CYS A CA 1
ATOM 660 C C . CYS A 1 90 ? 4.289 -4.717 -13.597 1.00 87.56 90 CYS A C 1
ATOM 662 O O . CYS A 1 90 ? 4.528 -3.643 -13.049 1.00 87.56 90 CYS A O 1
ATOM 664 N N . GLN A 1 91 ? 3.239 -5.466 -13.285 1.00 89.25 91 GLN A N 1
ATOM 665 C CA . GLN A 1 91 ? 2.306 -5.163 -12.208 1.00 89.25 91 GLN A CA 1
ATOM 666 C C . GLN A 1 91 ? 2.280 -6.296 -11.190 1.00 89.25 91 GLN A C 1
ATOM 668 O O . GLN A 1 91 ? 2.168 -7.470 -11.553 1.00 89.25 91 GLN A O 1
ATOM 673 N N . THR A 1 92 ? 2.345 -5.936 -9.914 1.00 89.12 92 THR A N 1
ATOM 674 C CA . THR A 1 92 ? 2.249 -6.865 -8.789 1.00 89.12 92 THR A CA 1
ATOM 675 C C . THR A 1 92 ? 1.128 -6.447 -7.845 1.00 89.12 92 THR A C 1
ATOM 677 O O . THR A 1 92 ? 0.750 -5.276 -7.748 1.00 89.12 92 THR A O 1
ATOM 680 N N . GLU A 1 93 ? 0.569 -7.429 -7.150 1.00 90.75 93 GLU A N 1
ATOM 681 C CA . GLU A 1 93 ? -0.341 -7.220 -6.033 1.00 90.75 93 GLU A CA 1
ATOM 682 C C . GLU A 1 93 ? 0.116 -8.069 -4.858 1.00 90.75 93 GLU A C 1
ATOM 684 O O . GLU A 1 93 ? 0.527 -9.221 -5.014 1.00 90.75 93 GLU A O 1
ATOM 689 N N . GLY A 1 94 ? 0.034 -7.488 -3.668 1.00 90.44 94 GLY A N 1
ATOM 690 C CA . GLY A 1 94 ? 0.339 -8.184 -2.440 1.00 90.44 94 GLY A CA 1
ATOM 691 C C . GLY A 1 94 ? -0.680 -7.920 -1.352 1.00 90.44 94 GLY A C 1
ATOM 692 O O . GLY A 1 94 ? -1.340 -6.881 -1.290 1.00 90.44 94 GLY A O 1
ATOM 693 N N . VAL A 1 95 ? -0.798 -8.907 -0.476 1.00 92.50 95 VAL A N 1
ATOM 694 C CA . VAL A 1 95 ? -1.618 -8.869 0.723 1.00 92.50 95 VAL A CA 1
ATOM 695 C C . VAL A 1 95 ? -0.731 -9.213 1.906 1.00 92.50 95 VAL A C 1
ATOM 697 O O . VAL A 1 95 ? 0.018 -10.191 1.883 1.00 92.50 95 VAL A O 1
ATOM 700 N N . MET A 1 96 ? -0.824 -8.421 2.964 1.00 93.62 96 MET A N 1
ATOM 701 C CA . MET A 1 96 ? -0.170 -8.717 4.229 1.00 93.62 96 MET A CA 1
ATOM 702 C C . MET A 1 96 ? -1.099 -8.430 5.392 1.00 93.62 96 MET A C 1
ATOM 704 O O . MET A 1 96 ? -1.888 -7.490 5.350 1.00 93.62 96 MET A O 1
ATOM 708 N N . THR A 1 97 ? -0.967 -9.208 6.456 1.00 95.81 97 THR A N 1
ATOM 709 C CA . THR A 1 97 ? -1.661 -8.939 7.713 1.00 95.81 97 THR A CA 1
ATOM 710 C C . THR A 1 97 ? -0.652 -8.492 8.762 1.00 95.81 97 THR A C 1
ATOM 712 O O . THR A 1 97 ? 0.412 -9.101 8.929 1.00 95.81 97 THR A O 1
ATOM 715 N N . ARG A 1 98 ? -1.005 -7.435 9.496 1.00 95.69 98 ARG A N 1
ATOM 716 C CA . ARG A 1 98 ? -0.278 -6.976 10.682 1.00 95.69 98 ARG A CA 1
ATOM 717 C C . ARG A 1 98 ? -1.159 -7.042 11.919 1.00 95.69 98 ARG A C 1
ATOM 719 O O . ARG A 1 98 ? -2.353 -6.778 11.832 1.00 95.69 98 ARG A O 1
ATOM 726 N N . THR A 1 99 ? -0.558 -7.356 13.059 1.00 97.00 99 THR A N 1
ATOM 727 C CA . THR A 1 99 ? -1.215 -7.264 14.364 1.00 97.00 99 THR A CA 1
ATOM 728 C C . THR A 1 99 ? -0.525 -6.190 15.191 1.00 97.00 99 THR A C 1
ATOM 730 O O . THR A 1 99 ? 0.673 -6.298 15.458 1.00 97.00 99 THR A O 1
ATOM 733 N N . VAL A 1 100 ? -1.271 -5.161 15.592 1.00 97.12 100 VAL A N 1
ATOM 734 C CA . VAL A 1 100 ? -0.794 -4.048 16.430 1.00 97.12 100 VAL A CA 1
ATOM 735 C C . VAL A 1 100 ? -1.538 -4.036 17.764 1.00 97.12 100 VAL A C 1
ATOM 737 O O . VAL A 1 100 ? -2.685 -4.465 17.846 1.00 97.12 100 VAL A O 1
ATOM 740 N N . SER A 1 101 ? -0.886 -3.575 18.830 1.00 96.38 101 SER A N 1
ATOM 741 C CA . SER A 1 101 ? -1.416 -3.689 20.197 1.00 96.38 101 SER A CA 1
ATOM 742 C C . SER A 1 101 ? -2.508 -2.675 20.544 1.00 96.38 101 SER A C 1
ATOM 744 O O . SER A 1 101 ? -3.230 -2.878 21.513 1.00 96.38 101 SER A O 1
ATOM 746 N N . ASN A 1 102 ? -2.621 -1.576 19.799 1.00 94.94 102 ASN A N 1
ATOM 747 C CA . ASN A 1 102 ? -3.588 -0.511 20.047 1.00 94.94 102 ASN A CA 1
ATOM 748 C C . ASN A 1 102 ? -3.947 0.213 18.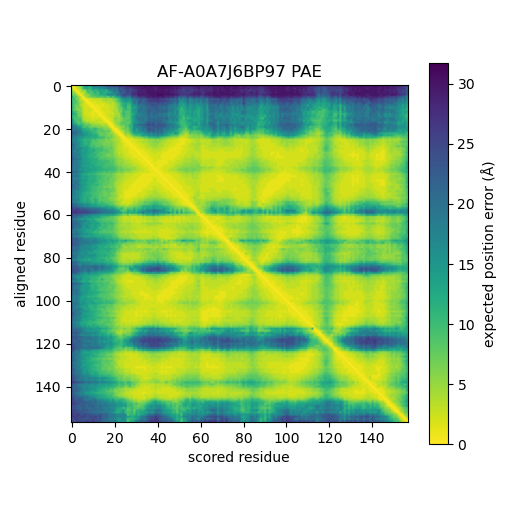736 1.00 94.94 102 ASN A C 1
ATOM 750 O O . ASN A 1 102 ? -3.507 -0.187 17.660 1.00 94.94 102 ASN A O 1
ATOM 754 N N . ASN A 1 103 ? -4.745 1.277 18.831 1.00 95.69 103 ASN A N 1
ATOM 755 C CA . ASN A 1 103 ? -5.188 2.077 17.687 1.00 95.69 103 ASN A CA 1
ATOM 756 C C . ASN A 1 103 ? -4.284 3.278 17.363 1.00 95.69 103 ASN A C 1
ATOM 758 O O . ASN A 1 103 ? -4.691 4.149 16.595 1.00 95.69 103 ASN A O 1
ATOM 762 N N . SER A 1 104 ? -3.086 3.362 17.951 1.00 96.38 104 SER A N 1
ATOM 763 C CA . SER A 1 104 ? -2.172 4.469 17.664 1.00 96.38 104 SER A CA 1
ATOM 764 C C . SER A 1 104 ? -1.757 4.437 16.192 1.00 96.38 104 SER A C 1
ATOM 766 O O . SER A 1 104 ? -1.479 3.355 15.663 1.00 96.38 104 SER A O 1
ATOM 768 N N . PRO A 1 105 ? -1.681 5.598 15.523 1.00 96.94 105 PRO A N 1
ATOM 769 C CA . PRO A 1 105 ? -1.326 5.642 14.119 1.00 96.94 105 PRO A CA 1
ATOM 770 C C . PRO A 1 105 ? 0.109 5.158 13.892 1.00 96.94 105 PRO A C 1
ATOM 772 O O . PRO A 1 105 ? 1.015 5.401 14.695 1.00 96.94 105 PRO A O 1
ATOM 775 N N . PHE A 1 106 ? 0.326 4.492 12.763 1.00 97.50 106 PHE A N 1
ATOM 776 C CA . PHE A 1 106 ? 1.645 4.035 12.332 1.00 97.50 106 PHE A CA 1
ATOM 777 C C . PHE A 1 106 ? 1.821 4.232 10.830 1.00 97.50 106 PHE A C 1
ATOM 779 O O . PHE A 1 106 ? 0.868 4.469 10.086 1.00 97.50 106 PHE A O 1
ATOM 786 N N . GLN A 1 107 ? 3.064 4.146 10.370 1.00 97.25 107 GLN A N 1
ATOM 787 C CA . GLN A 1 107 ? 3.396 4.381 8.975 1.00 97.25 107 GLN A CA 1
ATOM 788 C C . GLN A 1 107 ? 4.162 3.207 8.397 1.00 97.25 107 GLN A C 1
ATOM 790 O O . GLN A 1 107 ? 5.199 2.799 8.923 1.00 97.25 107 GLN A O 1
ATOM 795 N N . LEU A 1 108 ? 3.693 2.719 7.258 1.00 96.12 108 LEU A N 1
ATOM 796 C CA . LEU A 1 108 ? 4.466 1.834 6.405 1.00 96.12 108 LEU A CA 1
ATOM 797 C C . LEU A 1 108 ? 5.089 2.641 5.282 1.00 96.12 108 LEU A C 1
ATOM 799 O O . LEU A 1 108 ? 4.536 3.641 4.819 1.00 96.12 108 LEU A O 1
ATOM 803 N N . HIS A 1 109 ? 6.268 2.216 4.858 1.00 93.81 109 HIS A N 1
ATOM 804 C CA . HIS A 1 109 ? 6.911 2.806 3.709 1.00 93.81 109 HIS A CA 1
ATOM 805 C C . HIS A 1 109 ? 7.620 1.777 2.861 1.00 93.81 109 HIS A C 1
ATOM 807 O O . HIS A 1 109 ? 8.098 0.749 3.342 1.00 93.81 109 HIS A O 1
ATOM 813 N N . LYS A 1 110 ? 7.755 2.142 1.600 1.00 90.88 110 LYS A N 1
ATOM 814 C CA . LYS A 1 110 ? 8.662 1.522 0.662 1.00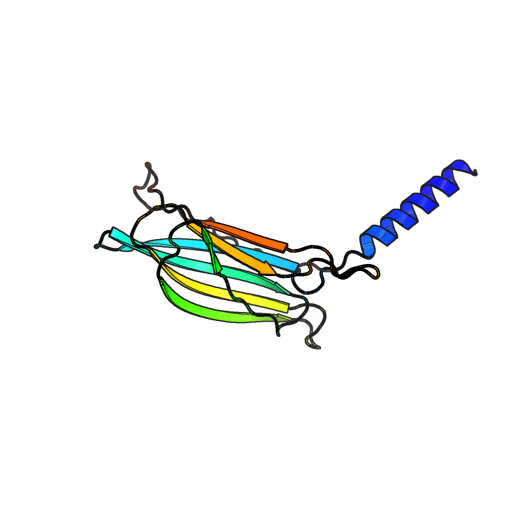 90.88 110 LYS A CA 1
ATOM 815 C C . LYS A 1 110 ? 9.540 2.611 0.088 1.00 90.88 110 LYS A C 1
ATOM 817 O O . LYS A 1 110 ? 9.059 3.703 -0.200 1.00 90.88 110 LYS A O 1
ATOM 822 N N . SER A 1 111 ? 10.824 2.342 -0.041 1.00 88.94 111 SER A N 1
ATOM 823 C CA . SER A 1 111 ? 11.764 3.308 -0.590 1.00 88.94 111 SER A CA 1
ATOM 824 C C . SER A 1 111 ? 12.813 2.606 -1.412 1.00 88.94 111 SER A C 1
ATOM 826 O O . SER A 1 111 ? 13.223 1.489 -1.094 1.00 88.94 111 SER A O 1
ATOM 828 N N . SER A 1 112 ? 13.283 3.298 -2.434 1.00 85.25 112 SER A N 1
ATOM 829 C CA . SER A 1 112 ? 14.431 2.871 -3.206 1.00 85.25 112 SER A CA 1
ATOM 830 C C . SER A 1 112 ? 15.096 4.089 -3.836 1.00 85.25 112 SER A C 1
ATOM 832 O O . SER A 1 112 ? 14.544 5.193 -3.867 1.00 85.25 112 SER A O 1
ATOM 834 N N . CYS A 1 113 ? 16.291 3.864 -4.349 1.00 77.12 113 CYS A N 1
ATOM 835 C CA . CYS A 1 113 ? 16.868 4.678 -5.405 1.00 77.12 113 CYS A CA 1
ATOM 836 C C . CYS A 1 113 ? 16.638 3.929 -6.725 1.00 77.12 113 CYS A C 1
ATOM 838 O O . CYS A 1 113 ? 16.444 2.722 -6.713 1.00 77.12 113 CYS A O 1
ATOM 840 N N . CYS A 1 114 ? 16.629 4.521 -7.905 1.00 76.19 114 CYS A N 1
ATOM 841 C CA . CYS A 1 114 ? 16.494 5.921 -8.276 1.00 76.19 114 CYS A CA 1
ATOM 842 C C . CYS A 1 114 ? 15.108 6.049 -8.923 1.00 76.19 114 CYS A C 1
ATOM 844 O O . CYS A 1 114 ? 14.688 5.122 -9.596 1.00 76.19 114 CYS A O 1
ATOM 846 N N . TRP A 1 115 ? 14.353 7.127 -8.736 1.00 70.50 115 TRP A N 1
ATOM 847 C CA . TRP A 1 115 ? 13.104 7.311 -9.472 1.00 70.50 115 TRP A CA 1
ATOM 848 C C . TRP A 1 115 ? 13.444 7.404 -10.951 1.00 70.50 115 TRP A C 1
ATOM 850 O O . TRP A 1 115 ? 12.816 6.712 -11.731 1.00 70.50 115 TRP A O 1
ATOM 860 N N . ILE A 1 116 ? 14.456 8.188 -11.337 1.00 66.06 116 ILE A N 1
ATOM 861 C CA . ILE A 1 116 ? 14.832 8.444 -12.733 1.00 66.06 116 ILE A CA 1
ATOM 862 C C . ILE A 1 116 ? 16.301 8.058 -12.930 1.00 66.06 116 ILE A C 1
ATOM 864 O O . ILE A 1 116 ? 17.161 8.514 -12.179 1.00 66.06 116 ILE A O 1
ATO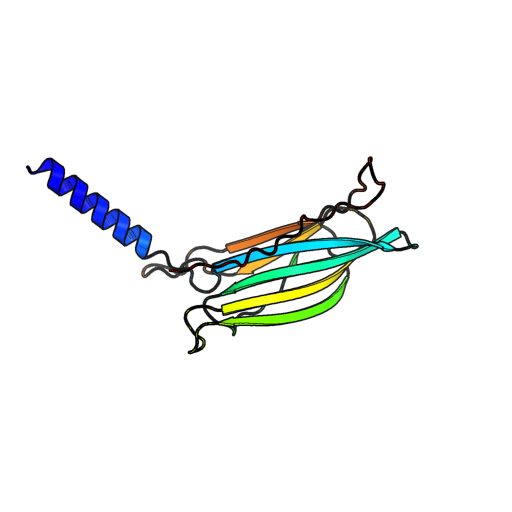M 868 N N . TYR A 1 117 ? 16.603 7.272 -13.966 1.00 62.41 117 TYR A N 1
ATOM 869 C CA . TYR A 1 117 ? 17.961 7.217 -14.516 1.00 62.41 117 TYR A CA 1
ATOM 870 C C . TYR A 1 117 ? 18.077 8.308 -15.582 1.00 62.41 117 TYR A C 1
ATOM 872 O O . TYR A 1 117 ? 17.399 8.241 -16.604 1.00 62.41 117 TYR A O 1
ATOM 880 N N . ASN A 1 118 ? 18.914 9.324 -15.362 1.00 54.66 118 ASN A N 1
ATOM 881 C CA . ASN A 1 118 ? 19.282 10.274 -16.415 1.00 54.66 118 ASN A CA 1
ATOM 882 C C . ASN A 1 118 ? 20.759 10.062 -16.783 1.00 54.66 118 ASN A C 1
ATOM 884 O O . ASN A 1 118 ? 21.561 9.686 -15.932 1.00 54.66 118 ASN A O 1
ATOM 888 N N . THR A 1 119 ? 21.120 10.354 -18.034 1.00 51.16 119 THR A N 1
ATOM 889 C CA . THR A 1 119 ? 22.485 10.377 -18.594 1.00 51.16 119 THR A CA 1
ATOM 890 C C . THR A 1 119 ? 23.568 11.040 -17.727 1.00 51.16 119 THR A C 1
ATOM 892 O O . THR A 1 119 ? 24.744 10.771 -17.948 1.00 51.16 119 THR A O 1
ATOM 895 N N . VAL A 1 120 ? 23.208 11.875 -16.741 1.00 53.66 120 VAL A N 1
ATOM 896 C CA . VAL A 1 120 ? 24.162 12.631 -15.907 1.00 53.66 120 VAL A CA 1
ATOM 897 C C . VAL A 1 120 ? 24.260 12.120 -14.456 1.00 53.66 120 VAL A C 1
ATOM 899 O O . VAL A 1 120 ? 25.283 12.343 -13.813 1.00 53.66 120 VAL A O 1
ATOM 902 N N . SER A 1 121 ? 23.244 11.438 -13.899 1.00 57.16 121 SER A N 1
ATOM 903 C CA . SER A 1 121 ? 23.313 10.929 -12.512 1.00 57.16 121 SER A CA 1
ATOM 904 C C . SER A 1 121 ? 22.273 9.855 -12.153 1.00 57.16 121 SER A C 1
ATOM 906 O O . SER A 1 121 ? 21.194 9.776 -12.740 1.00 57.16 121 SER A O 1
ATOM 908 N N . ASN A 1 122 ? 22.581 9.090 -11.097 1.00 60.41 122 ASN A N 1
ATOM 909 C CA . ASN A 1 122 ? 21.668 8.183 -10.385 1.00 60.41 122 ASN A CA 1
ATOM 910 C C . ASN A 1 122 ? 20.820 8.955 -9.350 1.00 60.41 122 ASN A C 1
ATOM 912 O O . ASN A 1 122 ? 20.900 8.715 -8.144 1.00 60.41 122 ASN A O 1
ATOM 916 N N . GLY A 1 123 ? 20.082 9.962 -9.818 1.00 66.31 123 GLY A N 1
ATOM 917 C CA . GLY A 1 123 ? 19.344 10.902 -8.974 1.00 66.31 123 GLY A CA 1
ATOM 918 C C . GLY A 1 123 ? 17.917 10.465 -8.623 1.00 66.31 123 GLY A C 1
ATOM 919 O O . GLY A 1 123 ? 17.245 9.755 -9.365 1.00 66.31 123 GLY A O 1
ATOM 920 N N . GLY A 1 124 ? 17.418 10.966 -7.492 1.00 74.88 124 GLY A N 1
ATOM 921 C CA . GLY A 1 124 ? 16.011 10.857 -7.100 1.00 74.88 124 GLY A CA 1
ATOM 922 C C . GLY A 1 124 ? 15.722 9.635 -6.240 1.00 74.88 124 GLY A C 1
ATOM 923 O O . GLY A 1 124 ? 15.328 8.591 -6.735 1.00 74.88 124 GLY A O 1
ATOM 924 N N . ASN A 1 125 ? 15.862 9.756 -4.924 1.00 83.00 125 ASN A N 1
ATOM 925 C CA . ASN A 1 125 ? 15.282 8.759 -4.029 1.00 83.00 125 ASN A CA 1
ATOM 926 C C . ASN A 1 125 ? 13.761 8.889 -4.062 1.00 83.00 125 ASN A C 1
ATOM 928 O O . ASN A 1 125 ? 13.234 10.002 -4.032 1.00 83.00 125 ASN A O 1
ATOM 932 N N . TRP A 1 126 ? 13.061 7.763 -4.080 1.00 85.38 126 TRP A N 1
ATOM 933 C CA . TRP A 1 126 ? 11.614 7.751 -3.945 1.00 85.38 126 TRP A CA 1
ATOM 934 C C . TRP A 1 126 ? 11.210 7.064 -2.653 1.00 85.38 126 TR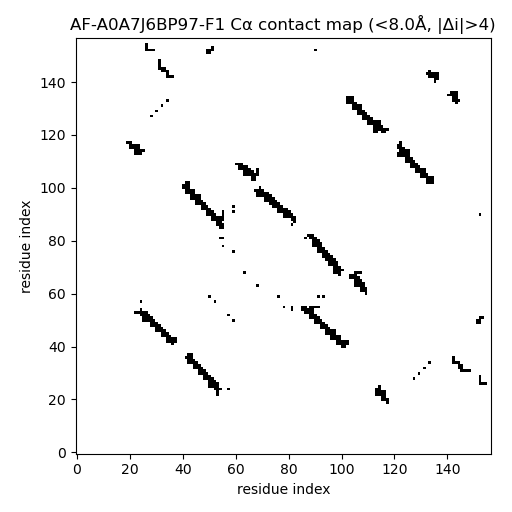P A C 1
ATOM 936 O O . TRP A 1 126 ? 11.885 6.161 -2.148 1.00 85.38 126 TRP A O 1
ATOM 946 N N . ARG A 1 127 ? 10.080 7.508 -2.106 1.00 89.38 127 ARG A N 1
ATOM 947 C CA . ARG A 1 127 ? 9.464 6.893 -0.941 1.00 89.38 127 ARG A CA 1
ATOM 948 C C . ARG A 1 127 ? 7.955 6.907 -1.107 1.00 89.38 127 ARG A C 1
ATOM 950 O O . ARG A 1 127 ? 7.355 7.968 -1.234 1.00 89.38 127 ARG A O 1
ATOM 957 N N . LEU A 1 128 ? 7.358 5.725 -1.079 1.00 90.00 128 LEU A N 1
ATOM 958 C CA . LEU A 1 128 ? 5.922 5.549 -0.973 1.00 90.00 128 LEU A CA 1
ATOM 959 C C . LEU A 1 128 ? 5.575 5.402 0.508 1.00 90.00 128 LEU A C 1
ATOM 961 O O . LEU A 1 128 ? 6.179 4.593 1.213 1.00 90.00 128 LEU A O 1
ATOM 965 N N . LEU A 1 129 ? 4.646 6.225 0.984 1.00 93.94 129 LEU A N 1
ATOM 966 C CA . LEU A 1 129 ? 4.260 6.316 2.387 1.00 93.94 129 LEU A CA 1
ATOM 967 C C . LEU A 1 129 ? 2.784 5.966 2.536 1.00 93.94 129 LEU A C 1
ATOM 969 O O . LEU A 1 129 ? 1.946 6.478 1.798 1.00 93.94 129 LEU A O 1
ATOM 973 N N . THR A 1 130 ? 2.460 5.158 3.538 1.00 94.44 130 THR A N 1
ATOM 974 C CA . THR A 1 130 ? 1.075 4.885 3.923 1.00 94.44 130 THR A CA 1
ATOM 975 C C . THR A 1 130 ? 0.926 5.124 5.411 1.00 94.44 130 THR A C 1
ATOM 977 O O . THR A 1 130 ? 1.521 4.418 6.224 1.00 94.44 130 THR A O 1
ATOM 980 N N . HIS A 1 131 ? 0.155 6.154 5.753 1.00 95.94 131 HIS A N 1
ATOM 981 C CA . HIS A 1 131 ? -0.243 6.444 7.121 1.00 95.94 131 HIS A CA 1
ATOM 982 C C . HIS A 1 131 ? -1.511 5.651 7.442 1.00 95.94 131 HIS A C 1
ATOM 984 O O . HIS A 1 131 ? -2.501 5.752 6.717 1.00 95.94 131 HIS A O 1
ATOM 990 N N . ILE A 1 132 ? -1.456 4.842 8.494 1.00 96.56 132 ILE A N 1
ATOM 991 C CA . ILE A 1 132 ? -2.557 3.996 8.940 1.00 96.56 132 ILE A CA 1
ATOM 992 C C . ILE A 1 132 ? -3.001 4.528 10.293 1.00 96.56 132 ILE A C 1
ATOM 994 O O . ILE A 1 132 ? -2.280 4.408 11.282 1.00 96.56 132 ILE A O 1
ATOM 998 N N . ASP A 1 133 ? -4.189 5.120 10.306 1.00 96.38 133 ASP A N 1
ATOM 999 C CA . ASP A 1 133 ? -4.889 5.550 11.508 1.00 96.38 133 ASP A CA 1
ATOM 1000 C C . ASP A 1 133 ? -6.022 4.559 11.784 1.00 96.38 133 ASP A C 1
ATOM 1002 O O . ASP A 1 133 ? -6.828 4.268 10.899 1.00 96.38 133 ASP A O 1
ATOM 1006 N N . LEU A 1 134 ? -6.048 4.019 13.001 1.00 96.69 134 LEU A N 1
ATOM 1007 C CA . LEU A 1 134 ? -7.017 3.027 13.462 1.00 96.69 134 LEU A CA 1
ATOM 1008 C C . LEU A 1 134 ? -8.024 3.617 14.458 1.00 96.69 134 LEU A C 1
ATOM 1010 O O . LEU A 1 134 ? -8.726 2.862 15.135 1.00 96.69 134 LEU A O 1
ATOM 1014 N N . GLY A 1 135 ? -8.090 4.947 14.570 1.00 95.62 135 GLY A N 1
ATOM 1015 C CA . GLY A 1 135 ? -9.052 5.653 15.407 1.00 95.62 135 GLY A CA 1
ATOM 1016 C C . GLY A 1 135 ? -10.485 5.160 15.196 1.00 95.62 135 GLY A C 1
ATOM 1017 O O . GLY A 1 135 ? -10.886 4.794 14.088 1.00 95.62 135 GLY A O 1
ATOM 1018 N N . GLU A 1 136 ? -11.260 5.119 16.277 1.00 94.75 136 GLU A N 1
ATOM 1019 C CA . GLU A 1 136 ? -12.657 4.695 16.225 1.00 94.75 136 GLU A CA 1
ATOM 1020 C C . GLU A 1 136 ? -13.546 5.855 15.781 1.00 94.75 136 GLU A C 1
ATOM 1022 O O . GLU A 1 136 ? -13.493 6.961 16.322 1.00 94.75 136 GLU A O 1
ATOM 1027 N N . ARG A 1 137 ? -14.385 5.596 14.781 1.00 92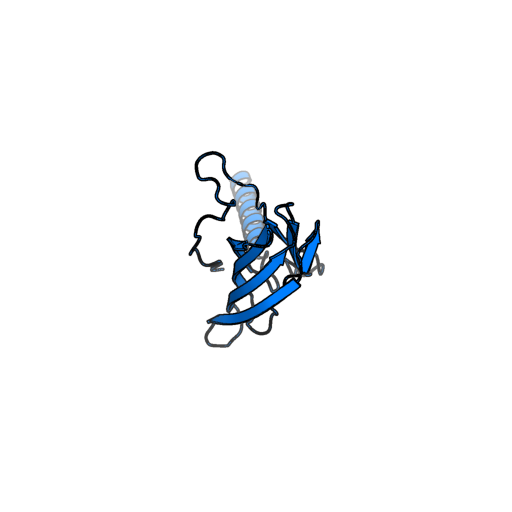.88 137 ARG A N 1
ATOM 1028 C CA . ARG A 1 137 ? -15.319 6.583 14.246 1.00 92.88 137 ARG A CA 1
ATOM 1029 C C . ARG A 1 137 ? -16.496 6.758 15.200 1.00 92.88 137 ARG A C 1
ATOM 1031 O O . ARG A 1 137 ? -17.104 5.773 15.616 1.00 92.88 137 ARG A O 1
ATOM 1038 N N . SER A 1 138 ? -16.869 8.000 15.494 1.00 95.25 138 SER A N 1
ATOM 1039 C CA . SER A 1 138 ? -17.952 8.320 16.436 1.00 95.25 138 SER A CA 1
ATOM 1040 C C . SER A 1 138 ? -19.340 7.860 15.979 1.00 95.25 138 SER A C 1
ATOM 1042 O O . SER A 1 138 ? -20.197 7.589 16.811 1.00 95.25 138 SER A O 1
ATOM 1044 N N . ASP A 1 139 ? -19.568 7.748 14.671 1.00 93.94 139 ASP A N 1
ATOM 1045 C CA . ASP A 1 139 ? -20.857 7.375 14.079 1.00 93.94 139 ASP A CA 1
ATOM 1046 C C . ASP A 1 139 ? -21.124 5.860 14.074 1.00 93.94 139 ASP A C 1
ATOM 1048 O O . ASP A 1 139 ? -22.270 5.426 14.024 1.00 93.94 139 ASP A O 1
ATOM 1052 N N . THR A 1 140 ? -20.067 5.046 14.081 1.00 92.56 140 THR A N 1
ATOM 1053 C CA . THR A 1 140 ? -20.153 3.589 13.874 1.00 92.56 140 THR A CA 1
ATOM 1054 C C . THR A 1 140 ? -19.440 2.778 14.944 1.00 92.56 140 THR A C 1
ATOM 1056 O O . THR A 1 140 ? -19.586 1.556 14.954 1.00 92.56 140 THR A O 1
ATOM 1059 N N . SER A 1 141 ? -18.636 3.424 15.793 1.00 91.69 141 SER A N 1
ATOM 1060 C CA . SER A 1 141 ? -17.737 2.785 16.764 1.00 91.69 141 SER A CA 1
ATOM 1061 C C . SER A 1 141 ? -16.816 1.735 16.128 1.00 91.69 141 SER A C 1
ATOM 1063 O O . SER A 1 141 ? -16.391 0.779 16.773 1.00 91.69 141 SER A O 1
ATOM 1065 N N . LYS A 1 142 ? -16.530 1.890 14.830 1.00 93.06 142 LYS A N 1
ATOM 1066 C CA . LYS A 1 142 ? -15.644 1.015 14.059 1.00 93.06 142 LYS A CA 1
ATOM 1067 C C . LYS A 1 142 ? -14.321 1.725 13.785 1.00 93.06 142 LYS A C 1
ATOM 1069 O O . LYS A 1 142 ? -14.330 2.950 13.636 1.00 93.06 142 LYS A O 1
ATOM 1074 N N . PRO A 1 143 ? -13.205 0.989 13.672 1.00 95.81 143 PRO A N 1
ATOM 1075 C CA . PRO A 1 143 ? -11.923 1.598 13.348 1.00 95.81 143 PRO A CA 1
ATOM 1076 C C . PRO A 1 143 ? -11.938 2.178 11.926 1.00 95.81 143 PRO A C 1
ATOM 1078 O O . PRO A 1 143 ? -12.627 1.662 11.038 1.00 95.81 143 PRO A O 1
ATOM 1081 N N . ASN A 1 144 ? -11.166 3.240 11.710 1.00 96.06 144 ASN A N 1
ATOM 1082 C CA . ASN A 1 144 ? -10.945 3.849 10.401 1.00 96.06 144 ASN A CA 1
ATOM 1083 C C . ASN A 1 144 ? -10.434 2.817 9.386 1.00 96.06 144 ASN A C 1
ATOM 1085 O O . ASN A 1 144 ? -9.595 1.985 9.709 1.00 96.06 144 ASN A O 1
ATOM 1089 N N . ARG A 1 145 ? -10.923 2.866 8.143 1.00 94.56 145 ARG A N 1
ATOM 1090 C CA . ARG A 1 145 ? -10.490 1.972 7.054 1.00 94.56 145 ARG A CA 1
ATOM 1091 C C . ARG A 1 145 ? -10.304 2.761 5.768 1.00 94.56 145 ARG A C 1
ATOM 1093 O O . ARG A 1 145 ? -10.980 3.771 5.567 1.00 94.56 145 ARG A O 1
ATOM 1100 N N . SER A 1 146 ? -9.423 2.304 4.884 1.00 93.00 146 SER A N 1
ATOM 1101 C CA . SER A 1 146 ? -9.234 2.973 3.595 1.00 93.00 146 SER A CA 1
ATOM 1102 C C . SER A 1 146 ? -10.432 2.747 2.662 1.00 93.00 146 SER A C 1
ATOM 1104 O O . SER A 1 146 ? -11.016 1.657 2.689 1.00 93.00 146 SER A O 1
ATOM 1106 N N . PRO A 1 147 ? -10.757 3.699 1.772 1.00 85.81 147 PRO A N 1
ATOM 1107 C CA . PRO A 1 147 ? -11.656 3.428 0.656 1.00 85.81 147 PRO A CA 1
ATOM 1108 C C . PRO A 1 147 ? -11.094 2.308 -0.232 1.00 85.81 147 PRO A C 1
ATOM 1110 O O . PRO A 1 147 ? -9.880 2.160 -0.383 1.00 85.81 147 PRO A O 1
ATOM 1113 N N . VAL A 1 148 ? -11.982 1.513 -0.831 1.00 76.75 148 VAL A N 1
ATOM 1114 C CA . VAL A 1 148 ? -11.580 0.447 -1.755 1.00 76.75 148 VAL A CA 1
ATOM 1115 C C . VAL A 1 148 ? -11.139 1.086 -3.070 1.00 76.75 148 VAL A C 1
ATOM 1117 O O . VAL A 1 148 ? -11.965 1.597 -3.821 1.00 76.75 148 VAL A O 1
ATOM 1120 N N . ALA A 1 149 ? -9.836 1.053 -3.348 1.00 69.00 149 ALA A N 1
ATOM 1121 C CA . ALA A 1 149 ? -9.265 1.497 -4.613 1.00 69.00 149 ALA A CA 1
ATOM 1122 C C . ALA A 1 149 ? -8.883 0.280 -5.463 1.00 69.00 149 ALA A C 1
ATOM 1124 O O . ALA A 1 149 ? -8.027 -0.517 -5.080 1.00 69.00 149 ALA A O 1
ATOM 1125 N N . THR A 1 150 ? -9.515 0.129 -6.626 1.00 66.19 150 THR A N 1
ATOM 1126 C CA . THR A 1 150 ? -9.185 -0.936 -7.588 1.00 66.19 150 THR A CA 1
ATOM 1127 C C . THR A 1 150 ? -8.245 -0.467 -8.694 1.00 66.19 150 THR A C 1
ATOM 1129 O O . THR A 1 150 ? -7.705 -1.318 -9.403 1.00 66.19 150 THR A O 1
ATOM 1132 N N . THR A 1 151 ? -8.021 0.848 -8.809 1.00 67.75 151 THR A N 1
ATOM 1133 C CA . THR A 1 151 ? -7.208 1.478 -9.852 1.00 67.75 151 THR A CA 1
ATOM 1134 C C . THR A 1 151 ? -5.815 0.869 -9.903 1.00 67.75 151 THR A C 1
ATOM 1136 O O . THR A 1 151 ? -5.071 0.885 -8.921 1.00 67.75 151 THR A O 1
ATOM 1139 N N . LEU A 1 152 ? -5.471 0.332 -11.070 1.00 65.56 152 LEU A N 1
ATOM 1140 C CA . LEU A 1 152 ? -4.136 -0.173 -11.337 1.00 65.56 152 LEU A CA 1
ATOM 1141 C C . LEU A 1 152 ? -3.188 1.013 -11.551 1.00 65.56 152 LEU A C 1
ATOM 1143 O O . LEU A 1 152 ? -3.538 1.924 -12.307 1.00 65.56 152 LEU A O 1
ATOM 1147 N N . PRO A 1 153 ? -1.993 1.012 -10.939 1.00 63.16 153 PRO A N 1
ATOM 1148 C CA . PRO A 1 153 ? -0.934 1.925 -11.336 1.00 63.16 153 PRO A CA 1
ATOM 1149 C C . PRO A 1 153 ? -0.485 1.530 -12.751 1.00 63.16 153 PRO A C 1
ATOM 1151 O O . PRO A 1 153 ? 0.352 0.653 -12.945 1.00 63.16 153 PRO A O 1
ATOM 1154 N N . ILE A 1 154 ? -1.119 2.110 -13.769 1.00 61.34 154 ILE A N 1
ATOM 1155 C CA . ILE A 1 154 ? -0.714 1.972 -15.167 1.00 61.34 154 ILE A CA 1
ATOM 1156 C C . ILE A 1 154 ? -0.031 3.273 -15.555 1.00 61.34 154 ILE A C 1
ATOM 1158 O O . ILE A 1 154 ? -0.668 4.323 -15.595 1.00 61.34 154 ILE A O 1
ATOM 1162 N N . VAL A 1 155 ? 1.248 3.180 -15.897 1.00 54.03 155 VAL A N 1
ATOM 1163 C CA . VAL A 1 155 ? 1.923 4.203 -16.691 1.00 54.03 155 VAL A CA 1
ATOM 1164 C C . VAL A 1 155 ? 2.142 3.580 -18.063 1.00 54.03 155 VAL A C 1
ATOM 1166 O O . VAL A 1 155 ? 2.939 2.658 -18.208 1.00 54.03 155 VAL A O 1
ATOM 1169 N N . ARG A 1 156 ? 1.370 4.025 -19.059 1.00 47.69 156 ARG A N 1
ATOM 1170 C CA . ARG A 1 156 ? 1.713 3.809 -20.468 1.00 47.69 156 ARG A CA 1
ATOM 1171 C C . ARG A 1 156 ? 2.628 4.969 -20.850 1.00 47.69 156 ARG A C 1
ATOM 1173 O O . ARG A 1 156 ? 2.144 6.096 -20.913 1.00 47.69 156 ARG A O 1
ATOM 1180 N N . SER A 1 157 ? 3.925 4.704 -20.993 1.00 41.50 157 SER A N 1
ATOM 1181 C CA . SER A 1 157 ? 4.853 5.599 -21.696 1.00 41.50 157 SER A CA 1
ATOM 1182 C C . SER A 1 157 ? 4.755 5.362 -23.193 1.00 41.50 157 SER A C 1
ATOM 1184 O O . SER A 1 157 ? 4.766 4.162 -23.558 1.00 41.50 157 SER A O 1
#

pLDDT: mean 83.35, std 13.56, range [41.5, 97.5]

Foldseek 3Di:
DVVVVVVVVVVVVVVVVVVQFAFDWWLDKDKWWDWDQDPQQKIKIKMKMKTKTQFPVDDPDKDWDDDDQADKDDKDKDWDDDDPVRGGMTMMMMIIIHIGNHQDKTKIKDKDWDRGDDPPDSHHIDMDMDIDGQDQDPVPRGGDTGDDDPDHSDDDD

Mean predicted aligned error: 8.9 Å

Radius of gyration: 20.56 Å; Cα contacts (8 Å, |Δi|>4): 322; chains: 1; bounding box: 45×48×62 Å